Protein AF-R5C7P1-F1 (afdb_monomer_lite)

Sequence (152 aa):
MNNTEDAHRRILNDIEANPSRYEIRQLLGDKILRIDSSDGSMWLCRNDGGTRRLITLVEHGEVKFLTEADIEPSAMRLIKQQCPYLAFKARYRFWVFPFTGSKAAVEWTVRPDGSYYADSDGFGMTDDEEITLHGFINTKGRPIGQFRLYKR

pLDDT: mean 92.12, std 9.09, range [50.78, 98.62]

Secondary structure (DSSP, 8-state):
--HHHHHHHHHHHHHHH-GGGEEEEEEETBTEEEEEETTS-EEEEEEETTEEEEEEEEETTEE-S--GGGB-HHHHHHHHHH-GGGTTB--S-EEEPPPBTTEEEEEEEEE--GGGG--TTSTT---PPPEEEEEEEETTS-BSS-BEEPP-

Structure (mmCIF, N/CA/C/O backbone):
data_AF-R5C7P1-F1
#
_entry.id   AF-R5C7P1-F1
#
loop_
_atom_site.group_PDB
_atom_site.id
_atom_site.type_symbol
_atom_site.label_atom_id
_atom_site.label_alt_id
_atom_site.label_comp_id
_atom_site.label_asym_id
_atom_site.label_entity_id
_atom_site.label_seq_id
_atom_site.pdbx_PDB_ins_code
_atom_site.Cartn_x
_atom_site.Cartn_y
_atom_site.Cartn_z
_atom_site.occupancy
_atom_site.B_iso_or_equiv
_atom_site.auth_seq_id
_atom_site.auth_comp_id
_atom_site.auth_asym_id
_atom_site.auth_atom_id
_atom_site.pdbx_PDB_model_num
ATOM 1 N N . MET A 1 1 ? 5.609 19.505 -19.669 1.00 50.78 1 MET A N 1
ATOM 2 C CA . MET A 1 1 ? 5.747 18.121 -19.165 1.00 50.78 1 MET A CA 1
ATOM 3 C C . MET A 1 1 ? 5.257 18.105 -17.729 1.00 50.78 1 MET A C 1
ATOM 5 O O . MET A 1 1 ? 5.509 19.069 -17.017 1.00 50.78 1 MET A O 1
ATOM 9 N N . ASN A 1 2 ? 4.445 17.112 -17.357 1.00 60.38 2 ASN A N 1
ATOM 10 C CA . ASN A 1 2 ? 3.812 17.047 -16.038 1.00 60.38 2 ASN A CA 1
ATOM 11 C C . ASN A 1 2 ? 4.854 16.703 -14.964 1.00 60.38 2 ASN A C 1
ATOM 13 O O . ASN A 1 2 ? 5.582 15.725 -15.111 1.00 60.38 2 ASN A O 1
ATOM 17 N N . ASN A 1 3 ? 4.866 17.461 -13.863 1.00 77.75 3 ASN A N 1
ATOM 18 C CA . ASN A 1 3 ? 5.800 17.315 -12.734 1.00 77.75 3 ASN A CA 1
ATOM 19 C C . ASN A 1 3 ? 5.929 15.856 -12.227 1.00 77.75 3 ASN A C 1
ATOM 21 O O . ASN A 1 3 ? 7.012 15.403 -11.868 1.00 77.75 3 ASN A O 1
ATOM 25 N N . THR A 1 4 ? 4.837 15.085 -12.265 1.00 79.00 4 THR A N 1
ATOM 26 C CA . THR A 1 4 ? 4.804 13.676 -11.840 1.00 79.00 4 THR A CA 1
ATOM 27 C C . THR A 1 4 ? 5.570 12.731 -12.768 1.00 79.00 4 THR A C 1
ATOM 29 O O . THR A 1 4 ? 6.250 11.831 -12.285 1.00 79.00 4 THR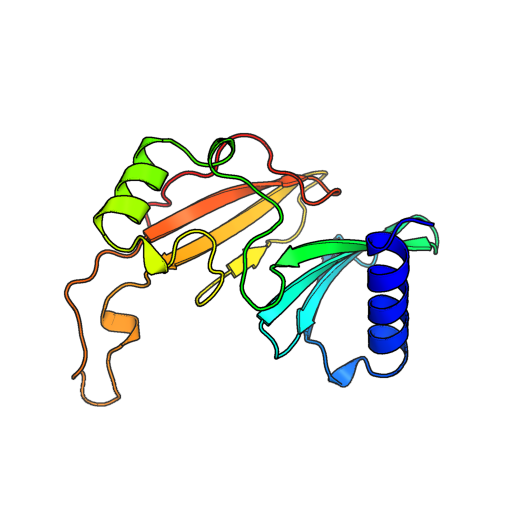 A O 1
ATOM 32 N N . GLU A 1 5 ? 5.499 12.919 -14.089 1.00 81.38 5 GLU A N 1
ATOM 33 C CA . GLU A 1 5 ? 6.207 12.047 -15.041 1.00 81.38 5 GLU A CA 1
ATOM 34 C C . GLU A 1 5 ? 7.722 12.244 -14.946 1.00 81.38 5 GLU A C 1
ATOM 36 O O . GLU A 1 5 ? 8.486 11.278 -15.004 1.00 81.38 5 GLU A O 1
ATOM 41 N N . ASP A 1 6 ? 8.154 13.489 -14.737 1.00 87.06 6 ASP A N 1
ATOM 42 C CA . ASP A 1 6 ? 9.561 13.815 -14.513 1.00 87.06 6 ASP A CA 1
ATOM 43 C C . ASP A 1 6 ? 10.054 13.266 -13.166 1.00 87.06 6 ASP A C 1
ATOM 45 O O . ASP A 1 6 ? 11.170 12.748 -13.085 1.00 87.06 6 ASP A O 1
ATOM 49 N N . ALA A 1 7 ? 9.220 13.303 -12.119 1.00 90.12 7 ALA A N 1
ATOM 50 C CA . ALA A 1 7 ? 9.528 12.678 -10.834 1.00 90.12 7 ALA A CA 1
ATOM 51 C C . ALA A 1 7 ? 9.673 11.151 -10.957 1.00 90.12 7 ALA A C 1
ATOM 53 O O . ALA A 1 7 ? 10.687 10.594 -10.537 1.00 90.12 7 ALA A O 1
ATOM 54 N N . HIS A 1 8 ? 8.717 10.469 -11.597 1.00 94.19 8 HIS A N 1
ATOM 55 C CA . HIS A 1 8 ? 8.787 9.019 -11.819 1.00 94.19 8 HIS A CA 1
ATOM 56 C C . HIS A 1 8 ? 9.988 8.611 -12.665 1.00 94.19 8 HIS A C 1
ATOM 58 O O . HIS A 1 8 ? 10.605 7.589 -12.379 1.00 94.19 8 HIS A O 1
ATOM 64 N N . ARG A 1 9 ? 10.368 9.412 -13.666 1.00 92.94 9 ARG A N 1
ATOM 65 C CA . ARG A 1 9 ? 11.577 9.153 -14.456 1.00 92.94 9 ARG A CA 1
ATOM 66 C C . ARG A 1 9 ? 12.840 9.221 -13.601 1.00 92.94 9 ARG A C 1
ATOM 68 O O . ARG A 1 9 ? 13.697 8.356 -13.728 1.00 92.94 9 ARG A O 1
ATOM 75 N N . ARG A 1 10 ? 12.954 10.218 -12.717 1.00 94.44 10 ARG A N 1
ATOM 76 C CA . ARG A 1 10 ? 14.095 10.323 -11.791 1.00 94.44 10 ARG A CA 1
ATOM 77 C C . ARG A 1 10 ? 14.170 9.119 -10.855 1.00 94.44 10 ARG A C 1
ATOM 79 O O . ARG A 1 10 ? 15.255 8.586 -10.669 1.00 94.44 10 ARG A O 1
ATOM 86 N N . ILE A 1 11 ? 13.029 8.676 -10.325 1.00 95.56 11 ILE A N 1
ATOM 87 C CA . ILE A 1 11 ? 12.959 7.498 -9.452 1.00 95.56 11 ILE A CA 1
ATOM 88 C C . ILE A 1 11 ? 13.368 6.234 -10.219 1.00 95.56 11 ILE A C 1
ATOM 90 O O . ILE A 1 11 ? 14.201 5.480 -9.732 1.00 95.56 11 ILE A O 1
ATOM 94 N N . LEU A 1 12 ? 12.856 6.020 -11.438 1.00 95.12 12 LEU A N 1
ATOM 95 C CA . LEU A 1 12 ? 13.265 4.884 -12.277 1.00 95.12 12 LEU A CA 1
ATOM 96 C C . LEU A 1 12 ? 14.771 4.878 -12.544 1.00 95.12 12 LEU A C 1
ATOM 98 O O . LEU A 1 12 ? 15.406 3.840 -12.377 1.00 95.12 12 LEU A O 1
ATOM 102 N N . ASN A 1 13 ? 15.340 6.031 -12.898 1.00 95.12 13 ASN A N 1
ATOM 103 C CA . ASN A 1 13 ? 16.777 6.150 -13.127 1.00 95.12 13 ASN A CA 1
ATOM 104 C C . ASN A 1 13 ? 17.585 5.823 -11.859 1.00 95.12 13 ASN A C 1
ATOM 106 O O . ASN A 1 13 ? 18.624 5.177 -11.957 1.00 95.12 13 ASN A O 1
ATOM 110 N N . ASP A 1 14 ? 17.124 6.240 -10.674 1.00 96.19 14 ASP A N 1
ATOM 111 C CA . ASP A 1 14 ? 17.800 5.907 -9.413 1.00 96.19 14 ASP A CA 1
ATOM 112 C C . ASP A 1 14 ? 17.673 4.422 -9.058 1.00 96.19 14 ASP A C 1
ATOM 114 O O . ASP A 1 14 ? 18.654 3.825 -8.629 1.00 96.19 14 ASP A O 1
ATOM 118 N N . ILE A 1 15 ? 16.514 3.798 -9.290 1.00 95.25 15 ILE A N 1
ATOM 119 C CA . ILE A 1 15 ? 16.332 2.348 -9.111 1.00 95.25 15 ILE A CA 1
ATOM 120 C C . ILE A 1 15 ? 17.289 1.570 -10.021 1.00 95.25 15 ILE A C 1
ATOM 122 O O . ILE A 1 15 ? 17.877 0.579 -9.597 1.00 95.25 15 ILE A O 1
ATOM 126 N N . GLU A 1 16 ? 17.450 2.005 -11.272 1.00 92.50 16 GLU A N 1
ATOM 127 C CA . GLU A 1 16 ? 18.349 1.362 -12.234 1.00 92.50 16 GLU A CA 1
ATOM 128 C C . GLU A 1 16 ? 19.823 1.548 -11.868 1.00 92.50 16 GLU A C 1
ATOM 130 O O . GLU A 1 16 ? 20.604 0.604 -11.992 1.00 92.50 16 GLU A O 1
ATOM 135 N N . ALA A 1 17 ? 20.200 2.731 -11.382 1.00 96.56 17 ALA A N 1
ATOM 136 C CA . ALA A 1 17 ? 21.564 3.016 -10.951 1.00 96.56 17 ALA A CA 1
ATOM 137 C C . ALA A 1 17 ? 21.914 2.371 -9.597 1.00 96.56 17 ALA A C 1
ATOM 139 O O . ALA A 1 17 ? 23.057 1.968 -9.387 1.00 96.56 17 ALA A O 1
ATOM 140 N N . ASN A 1 18 ? 20.945 2.268 -8.682 1.00 96.12 18 ASN A N 1
ATOM 141 C CA . ASN A 1 18 ? 21.147 1.897 -7.280 1.00 96.12 18 ASN A CA 1
ATOM 142 C C . ASN A 1 18 ? 20.113 0.860 -6.779 1.00 96.12 18 ASN A C 1
ATOM 144 O O . ASN A 1 18 ? 19.449 1.096 -5.764 1.00 96.12 18 ASN A O 1
ATOM 148 N N . PRO A 1 19 ? 19.969 -0.312 -7.426 1.00 93.75 19 PRO A N 1
ATOM 149 C CA . PRO A 1 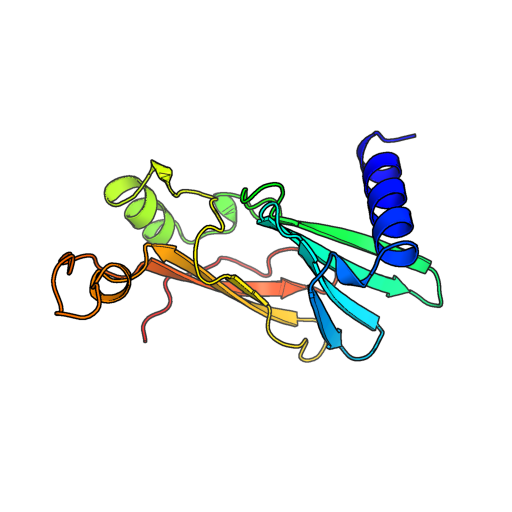19 ? 18.891 -1.258 -7.123 1.00 93.75 19 PRO A CA 1
ATOM 150 C C . PRO A 1 19 ? 18.943 -1.819 -5.696 1.00 93.75 19 PRO A C 1
ATOM 152 O O . PRO A 1 19 ? 17.907 -2.165 -5.142 1.00 93.75 19 PRO A O 1
ATOM 155 N N . SER A 1 20 ? 20.123 -1.870 -5.067 1.00 95.38 20 SER A N 1
ATOM 156 C CA . SER A 1 20 ? 20.302 -2.345 -3.686 1.00 95.38 20 SER A CA 1
ATOM 157 C C . SER A 1 20 ? 19.668 -1.444 -2.622 1.00 95.38 20 SER A C 1
ATOM 159 O O . SER A 1 20 ? 19.530 -1.867 -1.478 1.00 95.38 20 SER A O 1
ATOM 161 N N . ARG A 1 21 ? 19.275 -0.211 -2.975 1.00 95.12 21 ARG A N 1
ATOM 162 C CA . ARG A 1 21 ? 18.545 0.704 -2.080 1.00 95.12 21 ARG A CA 1
ATOM 163 C C . ARG A 1 21 ? 17.056 0.371 -1.969 1.00 95.12 21 ARG A C 1
ATOM 165 O O . ARG A 1 21 ? 16.362 0.994 -1.167 1.00 95.12 21 ARG A O 1
ATOM 172 N N . TYR A 1 22 ? 16.580 -0.569 -2.780 1.00 97.69 22 TYR A N 1
ATOM 173 C CA . TYR A 1 22 ? 15.174 -0.900 -2.923 1.00 97.69 22 TYR A CA 1
ATOM 174 C C . TYR A 1 22 ? 14.945 -2.388 -2.673 1.00 97.69 22 TYR A C 1
ATOM 176 O O . TYR A 1 22 ? 15.718 -3.238 -3.116 1.00 97.69 22 TYR A O 1
ATOM 184 N N . GLU A 1 23 ? 13.829 -2.723 -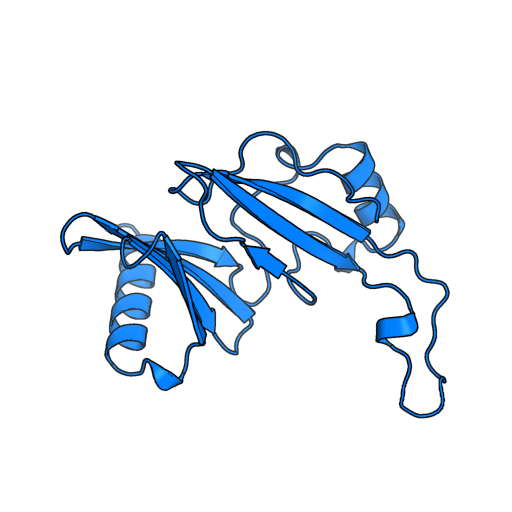2.032 1.00 97.12 23 GLU A N 1
ATOM 185 C CA . GLU A 1 23 ? 13.311 -4.086 -2.091 1.00 97.12 23 GLU A CA 1
ATOM 186 C C . GLU A 1 23 ? 12.490 -4.249 -3.367 1.00 97.12 23 GLU A C 1
ATOM 188 O O . GLU A 1 23 ? 11.525 -3.518 -3.594 1.00 97.12 23 GLU A O 1
ATOM 193 N N . ILE A 1 24 ? 12.847 -5.227 -4.201 1.00 96.44 24 ILE A N 1
ATOM 194 C CA . ILE A 1 24 ? 12.165 -5.482 -5.473 1.00 96.44 24 ILE A CA 1
ATOM 195 C C . ILE A 1 24 ? 11.572 -6.889 -5.455 1.00 96.44 24 ILE A C 1
ATOM 197 O O . ILE A 1 24 ? 12.282 -7.877 -5.275 1.00 96.44 24 ILE A O 1
ATOM 201 N N . ARG A 1 25 ? 10.258 -6.994 -5.674 1.00 96.31 25 ARG A N 1
ATOM 202 C CA . ARG A 1 25 ? 9.524 -8.268 -5.731 1.00 96.31 25 ARG A CA 1
ATOM 203 C C . ARG A 1 25 ? 8.769 -8.405 -7.048 1.00 96.31 25 ARG A C 1
ATOM 205 O O . ARG A 1 25 ? 8.092 -7.477 -7.475 1.00 96.31 25 ARG A O 1
ATOM 212 N N . GLN A 1 26 ? 8.838 -9.571 -7.683 1.00 95.25 26 GLN A N 1
ATOM 213 C CA . GLN A 1 26 ? 8.045 -9.870 -8.879 1.00 95.25 26 GLN A CA 1
ATOM 214 C C . GLN A 1 26 ? 6.608 -10.216 -8.481 1.00 95.25 26 GLN A C 1
ATOM 216 O O . GLN A 1 26 ? 6.389 -11.130 -7.691 1.00 95.25 26 GLN A O 1
ATOM 221 N N . LEU A 1 27 ? 5.630 -9.497 -9.033 1.00 94.25 27 LEU A N 1
ATOM 222 C CA . LEU A 1 27 ? 4.205 -9.751 -8.793 1.00 94.25 27 LEU A CA 1
ATOM 223 C C . LEU A 1 27 ? 3.497 -10.368 -10.003 1.00 94.25 27 LEU A C 1
ATOM 225 O O . LEU A 1 27 ? 2.429 -10.951 -9.847 1.00 94.25 27 LEU A O 1
ATOM 229 N N . LEU A 1 28 ? 4.067 -10.247 -11.204 1.00 91.00 28 LEU A N 1
ATOM 230 C CA . LEU A 1 28 ? 3.585 -10.922 -12.410 1.00 91.00 28 LEU A CA 1
ATOM 231 C C . LEU A 1 28 ? 4.750 -11.165 -13.373 1.00 91.00 28 LEU A C 1
ATOM 233 O O . LEU A 1 28 ? 4.890 -10.463 -14.376 1.00 91.00 28 LEU A O 1
ATOM 237 N N . GLY A 1 29 ? 5.623 -12.116 -13.033 1.00 8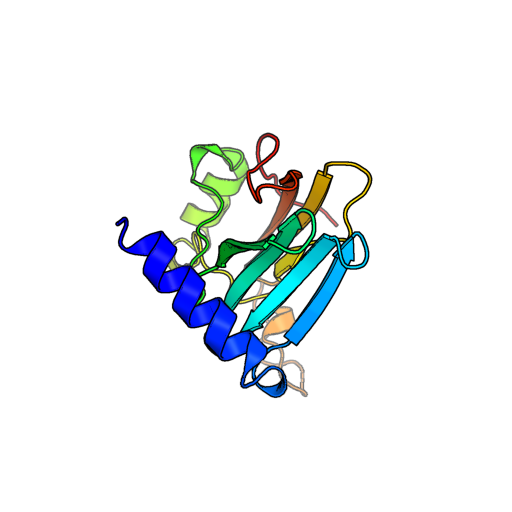5.31 29 GLY A N 1
ATOM 238 C CA . GLY A 1 29 ? 6.910 -12.275 -13.715 1.00 85.31 29 GLY A CA 1
ATOM 239 C C . GLY A 1 29 ? 7.682 -10.951 -13.753 1.00 85.31 29 GLY A C 1
ATOM 240 O O . GLY A 1 29 ? 7.676 -10.190 -12.785 1.00 85.31 29 GLY A O 1
ATOM 241 N N . ASP A 1 30 ? 8.275 -10.631 -14.899 1.00 82.81 30 ASP A N 1
ATOM 242 C CA . ASP A 1 30 ? 8.970 -9.365 -15.157 1.00 82.81 30 ASP A CA 1
ATOM 243 C C . ASP A 1 30 ? 8.038 -8.211 -15.583 1.00 82.81 30 ASP A C 1
ATOM 245 O O . ASP A 1 30 ? 8.488 -7.072 -15.738 1.00 82.81 30 ASP A O 1
ATOM 249 N N . LYS A 1 31 ? 6.737 -8.480 -15.769 1.00 92.81 31 LYS A N 1
ATOM 250 C CA . LYS A 1 31 ? 5.762 -7.493 -16.262 1.00 92.81 31 LYS A CA 1
ATOM 251 C C . LYS A 1 31 ? 5.330 -6.505 -15.193 1.00 92.81 31 LYS A C 1
ATOM 253 O O . LYS A 1 31 ? 5.042 -5.354 -15.516 1.00 92.81 31 LYS A O 1
ATOM 258 N N . ILE A 1 32 ? 5.224 -6.951 -13.942 1.00 96.12 32 ILE A N 1
ATOM 259 C CA . ILE A 1 32 ? 4.866 -6.091 -12.811 1.00 96.12 32 ILE A CA 1
ATOM 260 C C . ILE A 1 32 ? 5.765 -6.431 -11.632 1.00 96.12 32 ILE A C 1
ATOM 262 O O . ILE A 1 32 ? 5.717 -7.543 -11.103 1.00 96.12 32 ILE A O 1
ATOM 266 N N . LEU A 1 33 ? 6.542 -5.442 -11.211 1.00 96.75 33 LEU A N 1
ATOM 267 C CA . LEU A 1 33 ? 7.368 -5.486 -10.014 1.00 96.75 33 LEU A CA 1
ATOM 268 C C . LEU A 1 33 ? 6.742 -4.602 -8.937 1.00 96.75 33 LEU A C 1
ATOM 270 O O . LEU A 1 33 ? 6.177 -3.554 -9.246 1.00 96.75 33 LEU A O 1
ATOM 274 N N . ARG A 1 34 ? 6.884 -4.996 -7.678 1.00 97.25 34 ARG A N 1
ATOM 275 C CA . ARG A 1 34 ? 6.741 -4.114 -6.524 1.00 97.25 34 ARG A CA 1
ATOM 276 C C . ARG A 1 34 ? 8.119 -3.621 -6.116 1.00 97.25 34 ARG A C 1
ATOM 278 O O . ARG A 1 34 ? 9.052 -4.419 -6.074 1.00 97.25 34 ARG A O 1
ATOM 285 N N . ILE A 1 35 ? 8.215 -2.328 -5.844 1.00 97.88 35 ILE A N 1
ATOM 286 C CA . ILE A 1 35 ? 9.447 -1.653 -5.451 1.00 97.88 35 ILE A CA 1
ATOM 287 C C . ILE A 1 35 ? 9.157 -0.878 -4.173 1.00 97.88 35 ILE A C 1
ATOM 289 O O . ILE A 1 35 ? 8.283 -0.012 -4.191 1.00 97.88 35 ILE A O 1
ATOM 293 N N . ASP A 1 36 ? 9.892 -1.177 -3.106 1.00 97.75 36 ASP A N 1
ATOM 294 C CA . ASP A 1 36 ? 9.756 -0.523 -1.805 1.00 97.75 36 ASP A CA 1
ATOM 295 C C . ASP A 1 36 ? 11.081 0.178 -1.462 1.00 97.75 36 ASP A C 1
ATOM 297 O O . ASP A 1 36 ? 12.157 -0.402 -1.630 1.00 97.75 36 ASP A O 1
ATOM 301 N N . SER A 1 37 ? 11.016 1.424 -0.998 1.00 97.06 37 SER A N 1
ATOM 302 C CA . SER A 1 37 ? 12.173 2.189 -0.517 1.00 97.06 37 SER A CA 1
ATOM 303 C C . SER A 1 37 ? 12.135 2.389 0.996 1.00 97.06 37 SER A C 1
ATOM 305 O O . SER A 1 37 ? 11.090 2.310 1.642 1.00 97.06 37 SER A O 1
ATOM 307 N N . SER A 1 38 ? 13.300 2.684 1.576 1.00 94.69 38 SER A N 1
ATOM 308 C CA . SER A 1 38 ? 13.466 2.855 3.026 1.00 94.69 38 SER A CA 1
ATOM 309 C C . SER A 1 38 ? 12.756 4.078 3.616 1.00 94.69 38 SER A C 1
ATOM 311 O O . SER A 1 38 ? 12.539 4.130 4.822 1.00 94.69 38 SER A O 1
ATOM 313 N N . ASP A 1 39 ? 12.367 5.051 2.791 1.00 95.06 39 ASP A N 1
ATOM 314 C CA . ASP A 1 39 ? 11.562 6.212 3.196 1.00 95.06 39 ASP A CA 1
ATOM 315 C C . ASP A 1 39 ? 10.056 5.889 3.324 1.00 95.06 39 ASP A C 1
ATOM 317 O O . ASP A 1 39 ? 9.254 6.772 3.629 1.00 95.06 39 ASP A O 1
ATOM 321 N N . GLY A 1 40 ? 9.662 4.634 3.079 1.00 95.94 40 GLY A N 1
ATOM 322 C CA . GLY A 1 40 ? 8.275 4.178 3.122 1.00 95.94 40 GLY A CA 1
ATOM 323 C C . GLY A 1 40 ? 7.500 4.403 1.823 1.00 95.94 40 GLY A C 1
ATOM 324 O O . GLY A 1 40 ? 6.288 4.183 1.801 1.00 95.94 40 GLY A O 1
ATOM 325 N N . SER A 1 41 ? 8.148 4.849 0.746 1.00 97.69 41 SER A N 1
ATOM 326 C CA . SER A 1 41 ? 7.521 4.911 -0.574 1.00 97.69 41 SER A CA 1
ATOM 327 C C . SER A 1 41 ? 7.455 3.518 -1.221 1.00 97.69 41 SER A C 1
ATOM 329 O O . SER A 1 41 ? 8.336 2.675 -1.049 1.00 97.69 41 SER A O 1
ATOM 331 N N . MET A 1 42 ? 6.365 3.251 -1.942 1.00 98.19 42 MET A N 1
ATOM 332 C CA . MET A 1 42 ? 6.097 1.960 -2.580 1.00 98.19 42 MET A CA 1
ATOM 333 C C . MET A 1 42 ? 5.449 2.171 -3.946 1.00 98.19 42 MET A C 1
ATOM 335 O O . MET A 1 42 ? 4.469 2.916 -4.082 1.00 98.19 42 MET A O 1
ATOM 339 N N . TRP A 1 43 ? 5.937 1.453 -4.954 1.00 98.19 43 TRP A N 1
ATOM 340 C CA . TRP A 1 43 ? 5.449 1.546 -6.328 1.00 98.19 43 TRP A CA 1
ATOM 341 C C . TRP A 1 43 ? 5.167 0.178 -6.936 1.00 98.19 43 TRP A C 1
ATOM 343 O O . TRP A 1 43 ? 5.817 -0.819 -6.621 1.00 98.19 43 TRP A O 1
ATOM 353 N N . LEU A 1 44 ? 4.248 0.160 -7.901 1.00 97.75 44 LEU A N 1
ATOM 354 C CA . LEU A 1 44 ? 4.279 -0.847 -8.955 1.00 97.75 44 LEU A CA 1
ATOM 355 C C . LEU A 1 44 ? 5.112 -0.312 -10.117 1.00 97.75 44 LEU A C 1
ATOM 357 O O . LEU A 1 44 ? 4.840 0.775 -10.621 1.00 97.75 44 LEU A O 1
ATOM 361 N N . CYS A 1 45 ? 6.084 -1.089 -10.578 1.00 96.88 45 CYS A N 1
ATOM 362 C CA . CYS A 1 45 ? 6.766 -0.855 -11.842 1.00 96.88 45 CYS A CA 1
ATOM 363 C C . CYS A 1 45 ? 6.201 -1.813 -12.885 1.00 96.88 45 CYS A C 1
ATOM 365 O O . CYS A 1 45 ? 6.386 -3.028 -12.792 1.00 96.88 45 CYS A O 1
ATOM 367 N N . ARG A 1 46 ? 5.483 -1.265 -13.866 1.00 95.19 46 ARG A N 1
ATOM 368 C CA . ARG A 1 46 ? 4.960 -2.028 -14.997 1.00 95.19 46 ARG A CA 1
ATOM 369 C C . ARG A 1 46 ? 5.926 -1.952 -16.168 1.00 95.19 46 ARG A C 1
ATOM 371 O O . ARG A 1 46 ? 6.354 -0.860 -16.531 1.00 95.19 46 ARG A O 1
ATOM 378 N N . ASN A 1 47 ? 6.216 -3.095 -16.771 1.00 93.00 47 ASN A N 1
ATOM 379 C CA . ASN A 1 47 ? 7.014 -3.216 -17.980 1.00 93.00 47 ASN A CA 1
ATOM 380 C C . ASN A 1 47 ? 6.106 -3.541 -19.176 1.00 93.00 47 ASN A C 1
ATOM 382 O O . ASN A 1 47 ? 5.611 -4.661 -19.311 1.00 93.00 47 ASN A O 1
ATOM 386 N N . ASP A 1 48 ? 5.893 -2.553 -20.044 1.00 87.81 48 ASP A N 1
ATOM 387 C CA . ASP A 1 48 ? 5.114 -2.686 -21.275 1.00 87.81 48 ASP A CA 1
ATOM 388 C C . ASP A 1 48 ? 6.068 -2.776 -22.473 1.00 87.81 48 ASP A C 1
ATOM 390 O O . ASP A 1 48 ? 6.408 -1.764 -23.088 1.00 87.81 48 ASP A O 1
ATOM 394 N N . GLY A 1 49 ? 6.540 -3.986 -22.788 1.00 81.69 49 GLY A N 1
ATOM 395 C CA . GLY A 1 49 ? 7.391 -4.215 -23.963 1.00 81.69 49 GLY A CA 1
ATOM 396 C C . GLY A 1 49 ? 8.708 -3.431 -23.932 1.00 81.69 49 GLY A C 1
ATOM 397 O O . GLY A 1 49 ? 9.123 -2.894 -24.953 1.00 81.69 49 GLY A O 1
ATOM 398 N N . GLY A 1 50 ? 9.335 -3.317 -22.756 1.00 82.62 50 GLY A N 1
ATOM 399 C CA . GLY A 1 50 ? 10.588 -2.586 -22.542 1.00 82.62 50 GLY A CA 1
ATOM 400 C C . GLY A 1 50 ? 10.399 -1.165 -22.008 1.00 82.62 50 GLY A C 1
ATOM 401 O O . GLY A 1 50 ? 11.345 -0.583 -21.483 1.00 82.62 50 GLY A O 1
ATOM 402 N N . THR A 1 51 ? 9.184 -0.608 -22.069 1.00 88.06 51 THR A N 1
ATOM 403 C CA . THR A 1 51 ? 8.888 0.688 -21.444 1.00 88.06 51 THR A CA 1
ATOM 404 C C . THR A 1 51 ? 8.436 0.488 -20.004 1.00 88.06 51 THR A C 1
ATOM 406 O O . THR A 1 51 ? 7.369 -0.077 -19.752 1.00 88.06 51 THR A O 1
ATOM 409 N N . ARG A 1 52 ? 9.223 0.994 -19.051 1.00 92.38 52 ARG A N 1
ATOM 410 C CA . ARG A 1 52 ? 8.881 0.969 -17.625 1.00 92.38 52 ARG A CA 1
ATOM 411 C C . ARG A 1 52 ? 8.017 2.162 -17.231 1.00 92.38 52 ARG A C 1
ATOM 413 O O . ARG A 1 52 ? 8.260 3.290 -17.655 1.00 92.38 52 ARG A O 1
ATOM 420 N N . ARG A 1 53 ? 7.008 1.915 -16.396 1.00 93.44 53 ARG A N 1
ATOM 421 C CA . ARG A 1 53 ? 6.137 2.941 -15.809 1.00 93.44 53 ARG A CA 1
ATOM 422 C C . ARG A 1 53 ? 5.944 2.682 -14.326 1.00 93.44 53 ARG A C 1
ATOM 424 O O . ARG A 1 53 ? 5.543 1.582 -13.951 1.00 93.44 53 ARG A O 1
ATOM 431 N N . LEU A 1 54 ? 6.178 3.704 -13.508 1.00 96.06 54 LEU A N 1
ATOM 432 C CA . LEU A 1 54 ? 5.859 3.655 -12.087 1.00 96.06 54 LEU A CA 1
ATOM 433 C C . LEU A 1 54 ? 4.412 4.057 -11.838 1.00 96.06 54 LEU A C 1
ATOM 435 O O . LEU A 1 54 ? 3.859 4.949 -12.478 1.00 96.06 54 LEU A O 1
ATOM 439 N N . ILE A 1 55 ? 3.811 3.383 -10.870 1.00 96.62 55 ILE A N 1
ATOM 440 C CA . ILE A 1 55 ? 2.511 3.699 -10.304 1.00 96.62 55 ILE A CA 1
ATOM 441 C C . ILE A 1 55 ? 2.730 3.813 -8.802 1.00 96.62 55 ILE A C 1
ATOM 443 O O . ILE A 1 55 ? 3.064 2.824 -8.150 1.00 96.62 55 ILE A O 1
ATOM 447 N N . THR A 1 56 ? 2.569 5.017 -8.262 1.00 97.75 56 THR A N 1
ATOM 448 C CA . THR A 1 56 ? 2.711 5.265 -6.824 1.00 97.75 56 THR A CA 1
ATOM 449 C C . THR A 1 56 ? 1.563 4.607 -6.067 1.00 97.75 56 THR A C 1
ATOM 451 O O . THR A 1 56 ? 0.400 4.933 -6.307 1.00 97.75 56 THR A O 1
ATOM 454 N N . LEU A 1 57 ? 1.894 3.700 -5.146 1.00 98.38 57 LEU A N 1
ATOM 455 C CA . LEU A 1 57 ? 0.942 3.164 -4.175 1.00 98.38 57 LEU A CA 1
ATOM 456 C C . LEU A 1 57 ? 1.014 3.932 -2.861 1.00 98.38 57 LEU A C 1
ATOM 458 O O . LEU A 1 57 ? -0.018 4.339 -2.323 1.00 98.38 57 LEU A O 1
ATOM 462 N N . VAL A 1 58 ? 2.241 4.147 -2.391 1.00 98.38 58 VAL A N 1
ATOM 463 C CA . VAL A 1 58 ? 2.571 4.852 -1.157 1.00 98.38 58 VAL A CA 1
ATOM 464 C C . VAL A 1 58 ? 3.706 5.830 -1.452 1.00 98.38 58 VAL A C 1
ATOM 466 O O . VAL A 1 58 ? 4.624 5.502 -2.200 1.00 98.38 58 VAL A O 1
ATOM 469 N N . GLU A 1 59 ? 3.651 7.026 -0.882 1.00 97.62 59 GLU A N 1
ATOM 470 C CA . GLU A 1 59 ? 4.696 8.046 -0.993 1.00 97.62 59 GLU A CA 1
ATOM 471 C C . GLU A 1 59 ? 5.035 8.564 0.404 1.00 97.62 59 GLU A C 1
ATOM 473 O O . GLU A 1 59 ? 4.166 9.115 1.078 1.00 97.62 59 GLU A O 1
ATOM 478 N N . HIS A 1 60 ? 6.277 8.361 0.847 1.00 97.00 60 HIS A N 1
ATOM 479 C CA . HIS A 1 60 ? 6.756 8.690 2.195 1.00 97.00 60 HIS A CA 1
ATOM 480 C C . HIS A 1 60 ? 5.832 8.162 3.314 1.00 97.00 60 HIS A C 1
ATOM 482 O O . HIS A 1 60 ? 5.521 8.864 4.277 1.00 97.00 60 HIS A O 1
ATOM 488 N N . GLY A 1 61 ? 5.315 6.937 3.157 1.00 97.31 61 GLY A N 1
ATOM 489 C CA . GLY A 1 61 ? 4.360 6.324 4.087 1.00 97.31 61 GLY A CA 1
ATOM 490 C C . GLY A 1 61 ? 2.896 6.764 3.925 1.00 97.31 61 GLY A C 1
ATOM 491 O O . GLY A 1 61 ? 2.031 6.207 4.600 1.00 97.31 61 GLY A O 1
ATOM 492 N N . GLU A 1 62 ? 2.578 7.702 3.029 1.00 98.19 62 GLU A N 1
ATOM 493 C CA . GLU A 1 62 ? 1.204 8.119 2.714 1.00 98.19 62 GLU A CA 1
ATOM 494 C C . GLU A 1 62 ? 0.604 7.271 1.591 1.00 98.19 62 GLU A C 1
ATOM 496 O O . GLU A 1 62 ? 1.150 7.217 0.491 1.00 98.19 62 GLU A O 1
ATOM 501 N N . VAL A 1 63 ? -0.560 6.668 1.812 1.00 98.31 63 VAL A N 1
ATOM 502 C CA . VAL A 1 63 ? -1.305 5.919 0.791 1.00 98.31 63 VAL A CA 1
ATOM 503 C C . VAL A 1 63 ? -1.839 6.879 -0.280 1.00 98.31 63 VAL A C 1
ATOM 505 O O . VAL A 1 63 ? -2.539 7.841 0.032 1.00 98.31 63 VAL A O 1
ATOM 508 N N . LYS A 1 64 ? -1.522 6.612 -1.556 1.00 97.94 64 LYS A N 1
ATOM 509 C CA . LYS A 1 64 ? -1.893 7.454 -2.714 1.00 97.94 64 LYS A CA 1
ATOM 510 C C . LYS A 1 64 ? -2.790 6.768 -3.744 1.00 97.94 64 LYS A C 1
ATOM 512 O O . LYS A 1 64 ? -3.419 7.458 -4.541 1.00 97.94 64 LYS A O 1
ATOM 517 N N . PHE A 1 65 ? -2.836 5.435 -3.778 1.00 97.69 65 PHE A N 1
ATOM 518 C CA . PHE A 1 65 ? -3.555 4.716 -4.843 1.00 97.69 65 PHE A CA 1
ATOM 519 C C . PHE A 1 65 ? -5.079 4.703 -4.693 1.00 97.69 65 PHE A C 1
ATOM 521 O O . PHE A 1 65 ? -5.778 4.362 -5.647 1.00 97.69 65 PHE A O 1
ATOM 528 N N . LEU A 1 66 ? -5.584 5.039 -3.508 1.00 97.94 66 LEU A N 1
ATOM 529 C CA . LEU A 1 66 ? -7.002 5.034 -3.182 1.00 97.94 66 LEU A CA 1
ATOM 530 C C . LEU A 1 66 ? -7.404 6.313 -2.447 1.00 97.94 66 LEU A C 1
ATOM 532 O O . LEU A 1 66 ? -6.564 7.051 -1.933 1.00 97.94 66 LEU A O 1
ATOM 536 N N . THR A 1 67 ? -8.705 6.555 -2.402 1.00 97.62 67 THR A N 1
ATOM 537 C CA . THR A 1 67 ? -9.350 7.644 -1.669 1.00 97.62 67 THR A CA 1
ATOM 538 C C . THR A 1 67 ? -10.325 7.077 -0.641 1.00 97.62 67 THR A C 1
ATOM 540 O O . THR A 1 67 ? -10.549 5.870 -0.570 1.00 97.62 67 THR A O 1
ATOM 543 N N . GLU A 1 68 ? -10.955 7.944 0.152 1.00 97.88 68 GLU A N 1
ATOM 544 C CA . GLU A 1 68 ? -12.004 7.519 1.083 1.00 97.88 68 GLU A CA 1
ATOM 545 C C . GLU A 1 68 ? -13.178 6.815 0.381 1.00 97.88 68 GLU A C 1
ATOM 547 O O . GLU A 1 68 ? -13.727 5.865 0.931 1.00 97.88 68 GLU A O 1
ATOM 552 N N . ALA A 1 69 ? -13.530 7.219 -0.846 1.00 97.94 69 ALA A N 1
ATOM 553 C CA . ALA A 1 69 ? -14.630 6.611 -1.600 1.00 97.94 69 ALA A CA 1
ATOM 554 C C . ALA A 1 69 ? -14.367 5.137 -1.965 1.00 97.94 69 ALA A C 1
ATOM 556 O O . ALA A 1 69 ? -15.305 4.354 -2.136 1.00 97.94 69 ALA A O 1
ATOM 557 N N . ASP A 1 70 ? -13.091 4.758 -2.045 1.00 98.56 70 ASP A N 1
ATOM 558 C CA . ASP A 1 70 ? -12.635 3.403 -2.343 1.00 98.56 70 ASP A CA 1
ATOM 559 C C . ASP A 1 70 ? -12.586 2.510 -1.090 1.00 98.56 70 ASP A C 1
ATOM 561 O O . ASP A 1 70 ? -12.142 1.368 -1.170 1.00 98.56 70 ASP A O 1
ATOM 565 N N . ILE A 1 71 ? -13.020 2.998 0.076 1.00 98.56 71 ILE A N 1
ATOM 566 C CA . ILE A 1 71 ? -13.078 2.238 1.329 1.00 98.56 71 ILE A CA 1
ATOM 567 C C . ILE A 1 71 ? -14.537 2.146 1.775 1.00 98.56 71 ILE A C 1
ATOM 569 O O . ILE A 1 71 ? -15.298 3.107 1.682 1.00 98.56 71 ILE A O 1
ATOM 573 N N . GLU A 1 72 ? -14.949 0.973 2.254 1.00 98.31 72 GLU A N 1
ATOM 574 C CA . GLU A 1 72 ? -16.301 0.776 2.763 1.00 98.31 72 GLU A CA 1
ATOM 575 C C . GLU A 1 72 ? -16.595 1.778 3.902 1.00 98.31 72 GLU A C 1
ATOM 577 O O . GLU A 1 72 ? -15.779 1.912 4.822 1.00 98.31 72 GLU A O 1
ATOM 582 N N . PRO A 1 73 ? -17.755 2.466 3.905 1.00 98.25 73 PRO A N 1
ATOM 583 C CA . PRO A 1 73 ? -18.042 3.505 4.898 1.00 98.25 73 PRO A CA 1
ATOM 584 C C . PRO A 1 73 ? -17.955 3.027 6.354 1.00 98.25 73 PRO A C 1
ATOM 586 O O . PRO A 1 73 ? -17.556 3.786 7.236 1.00 98.25 73 PRO A O 1
ATOM 589 N N . SER A 1 74 ? -18.313 1.767 6.615 1.00 96.88 74 SER A N 1
ATOM 590 C CA . SER A 1 74 ? -18.212 1.136 7.936 1.00 96.88 74 SER A CA 1
ATOM 591 C C . SER A 1 74 ? -16.754 1.030 8.406 1.00 96.88 74 SER A C 1
ATOM 593 O O . SER A 1 74 ? -16.448 1.411 9.536 1.00 96.88 74 SER A O 1
ATOM 595 N N . ALA A 1 75 ? -15.856 0.594 7.519 1.00 97.00 75 ALA A N 1
ATOM 596 C CA . ALA A 1 75 ? -14.425 0.477 7.765 1.00 97.00 75 ALA A CA 1
ATOM 597 C C . ALA A 1 75 ? -13.786 1.853 7.991 1.00 97.00 75 ALA A C 1
ATOM 599 O O . ALA A 1 75 ? -13.063 2.055 8.964 1.00 97.00 75 ALA A O 1
ATOM 600 N N . MET A 1 76 ? -14.110 2.833 7.142 1.00 97.81 76 MET A N 1
ATOM 601 C CA . MET A 1 76 ? -13.591 4.193 7.300 1.00 97.81 76 MET A CA 1
ATOM 602 C C . MET A 1 76 ? -14.068 4.846 8.602 1.00 97.81 76 MET A C 1
ATOM 604 O O . MET A 1 76 ? -13.291 5.516 9.284 1.00 97.81 76 MET A O 1
ATOM 608 N N . ARG A 1 77 ? -15.335 4.636 8.983 1.00 97.44 77 ARG A N 1
ATOM 609 C CA . ARG A 1 77 ? -15.861 5.118 10.265 1.00 97.44 77 ARG A CA 1
ATOM 610 C C . ARG A 1 77 ? -15.067 4.545 11.440 1.00 97.44 77 ARG A C 1
ATOM 612 O O . ARG A 1 77 ? -14.729 5.308 12.339 1.00 97.44 77 ARG A O 1
ATOM 619 N N . LEU A 1 78 ? -14.732 3.254 11.405 1.00 95.75 78 LEU A N 1
ATOM 620 C CA . LEU A 1 78 ? -13.921 2.609 12.440 1.00 95.75 78 LEU A CA 1
ATOM 621 C C . LEU A 1 78 ? -12.529 3.246 12.549 1.00 95.75 78 LEU A C 1
ATOM 623 O O . LEU A 1 78 ? -12.124 3.637 13.641 1.00 95.75 78 LEU A O 1
ATOM 627 N N . ILE A 1 79 ? -11.842 3.444 11.417 1.00 96.69 79 ILE A N 1
ATOM 628 C CA . ILE A 1 79 ? -10.525 4.107 11.369 1.00 96.69 79 ILE A CA 1
ATOM 629 C C . ILE A 1 79 ? -10.608 5.511 11.975 1.00 96.69 79 ILE A C 1
ATOM 631 O O . ILE A 1 79 ? -9.802 5.871 12.826 1.00 96.69 79 ILE A O 1
ATOM 635 N N . LYS A 1 80 ? -11.606 6.309 11.579 1.00 96.56 80 LYS A N 1
ATOM 636 C CA . LYS A 1 80 ? -11.781 7.678 12.089 1.00 96.56 80 LYS A CA 1
ATOM 637 C C . LYS A 1 80 ? -12.098 7.725 13.585 1.00 96.56 80 LYS A C 1
ATOM 639 O O . LYS A 1 80 ? -11.731 8.695 14.240 1.00 96.56 80 LYS A O 1
ATOM 644 N N . GLN A 1 81 ? -12.781 6.711 14.113 1.00 95.38 81 GLN A N 1
ATOM 645 C CA . GLN A 1 81 ? -13.135 6.626 15.531 1.00 95.38 81 GLN A CA 1
ATOM 646 C C . GLN A 1 81 ? -11.969 6.144 16.397 1.00 95.38 81 GLN A C 1
ATOM 648 O O . GLN A 1 81 ? -11.749 6.704 17.466 1.00 95.38 81 GLN A O 1
ATOM 653 N N . GLN A 1 82 ? -11.228 5.128 15.948 1.00 93.50 82 GLN A N 1
ATOM 654 C CA . GLN A 1 82 ? -10.205 4.476 16.770 1.00 93.50 82 GLN A CA 1
ATOM 655 C C . GLN A 1 82 ? -8.784 4.996 16.509 1.00 93.50 82 GLN A C 1
ATOM 657 O O . GLN A 1 82 ? -7.967 5.066 17.424 1.00 93.50 82 GLN A O 1
ATOM 662 N N . CYS A 1 83 ? -8.460 5.365 15.269 1.00 93.06 83 CYS A N 1
ATOM 663 C CA . CYS A 1 83 ? -7.104 5.753 14.873 1.00 93.06 83 CYS A CA 1
ATOM 664 C C . CYS A 1 83 ? -7.061 6.793 13.731 1.00 93.06 83 CYS A C 1
ATOM 666 O O . CYS A 1 83 ? -6.383 6.585 12.720 1.00 93.06 83 CYS A O 1
ATOM 668 N N . PRO A 1 84 ? -7.712 7.966 13.874 1.00 95.62 84 PRO A N 1
ATOM 669 C CA . PRO A 1 84 ? -7.813 8.955 12.793 1.00 95.62 84 PRO A CA 1
ATOM 670 C C . PRO A 1 84 ? -6.453 9.469 12.291 1.00 95.62 84 PRO A C 1
ATOM 672 O O . PRO A 1 84 ? -6.316 9.822 11.124 1.00 95.62 84 PRO A O 1
ATOM 675 N N . TYR A 1 85 ? -5.427 9.470 13.146 1.00 93.94 85 TYR A N 1
ATOM 676 C CA . TYR A 1 85 ? -4.056 9.875 12.814 1.00 93.94 85 TYR A CA 1
ATOM 677 C C . TYR A 1 85 ? -3.302 8.859 11.931 1.00 93.94 85 TYR A C 1
ATOM 679 O O . TYR A 1 85 ? -2.259 9.195 11.367 1.00 93.94 85 TYR A O 1
ATOM 687 N N . LEU A 1 86 ? -3.822 7.633 11.798 1.00 94.94 86 LEU A N 1
ATOM 688 C CA . LEU A 1 86 ? -3.298 6.579 10.919 1.00 94.94 86 LEU A CA 1
ATOM 689 C C . LEU A 1 86 ? -4.082 6.456 9.606 1.00 94.94 86 LEU A C 1
ATOM 691 O O . LEU A 1 86 ? -3.712 5.655 8.746 1.00 94.94 86 LEU A O 1
ATOM 695 N N . ALA A 1 87 ? -5.131 7.262 9.411 1.00 95.19 87 ALA A N 1
ATOM 696 C CA . ALA A 1 87 ? -5.862 7.292 8.152 1.00 95.19 87 ALA A CA 1
ATOM 697 C C . ALA A 1 87 ? -4.901 7.575 6.985 1.00 95.19 87 ALA A C 1
ATOM 699 O O . ALA A 1 87 ? -4.129 8.534 7.013 1.00 95.19 87 ALA A O 1
ATOM 700 N N . PHE A 1 88 ? -4.948 6.713 5.966 1.00 97.56 88 PHE A N 1
ATOM 701 C CA . PHE A 1 88 ? -4.076 6.764 4.786 1.00 97.56 88 PHE A CA 1
ATOM 702 C C . PHE A 1 88 ? -2.570 6.685 5.091 1.00 97.56 88 PHE A C 1
ATOM 704 O O . PHE A 1 88 ? -1.766 7.136 4.281 1.00 97.56 88 PHE A O 1
ATOM 711 N N . LYS A 1 89 ? -2.162 6.068 6.210 1.00 97.62 89 LYS A N 1
ATOM 712 C CA . LYS A 1 89 ? -0.752 5.763 6.502 1.00 97.62 89 LYS A CA 1
ATOM 713 C C . LYS A 1 89 ? -0.441 4.278 6.298 1.00 97.62 89 LYS A C 1
ATOM 715 O O . LYS A 1 89 ? -1.048 3.414 6.927 1.00 97.62 89 LYS A O 1
ATOM 720 N N . ALA A 1 90 ? 0.568 3.967 5.493 1.00 96.44 90 ALA A N 1
ATOM 721 C CA . ALA A 1 90 ? 1.107 2.616 5.330 1.00 96.44 90 ALA A CA 1
ATOM 722 C C . ALA A 1 90 ? 2.289 2.382 6.288 1.00 96.44 90 ALA A C 1
ATOM 724 O O . ALA A 1 90 ? 3.423 2.184 5.863 1.00 96.44 90 ALA A O 1
ATOM 725 N N . ARG A 1 91 ? 2.027 2.466 7.600 1.00 91.56 91 ARG A N 1
ATOM 726 C CA . ARG A 1 91 ? 3.055 2.328 8.654 1.00 91.56 91 ARG A CA 1
ATOM 727 C C . ARG A 1 91 ? 3.326 0.895 9.097 1.00 91.56 91 ARG A C 1
ATOM 729 O O . ARG A 1 91 ? 4.371 0.630 9.680 1.00 91.56 91 ARG A O 1
ATOM 736 N N . TYR A 1 92 ? 2.380 0.003 8.844 1.00 93.12 92 TYR A N 1
ATOM 737 C CA . TYR A 1 92 ? 2.440 -1.392 9.262 1.00 93.12 92 TYR A CA 1
ATOM 738 C C . TYR A 1 92 ? 2.407 -2.294 8.026 1.00 93.12 92 TYR A C 1
ATOM 740 O O . TYR A 1 92 ? 2.823 -1.891 6.937 1.00 93.12 92 TYR A O 1
ATOM 748 N N . ARG A 1 93 ? 1.918 -3.529 8.169 1.00 92.38 93 ARG A N 1
ATOM 749 C CA . ARG A 1 93 ? 1.838 -4.480 7.059 1.00 92.38 93 ARG A CA 1
ATOM 750 C C . ARG A 1 93 ? 1.049 -3.884 5.885 1.00 92.38 93 ARG A C 1
ATOM 752 O O . ARG A 1 93 ? -0.129 -3.559 6.006 1.00 92.38 93 ARG A O 1
ATOM 759 N N . PHE A 1 94 ? 1.707 -3.803 4.732 1.00 96.44 94 PHE A N 1
ATOM 760 C CA . PHE A 1 94 ? 1.105 -3.436 3.454 1.00 96.44 94 PHE A CA 1
ATOM 761 C C . PHE A 1 94 ? 1.542 -4.452 2.400 1.00 96.44 94 PHE A C 1
ATOM 763 O O . PHE A 1 94 ? 2.686 -4.434 1.937 1.00 96.44 94 PHE A O 1
ATOM 770 N N . TRP A 1 95 ? 0.656 -5.361 2.012 1.00 95.94 95 TRP A N 1
ATOM 771 C CA . TRP A 1 95 ? 0.923 -6.422 1.048 1.00 95.94 95 TRP A CA 1
ATOM 772 C C . TRP A 1 95 ? 0.149 -6.218 -0.240 1.00 95.94 95 TRP A C 1
ATOM 774 O O . TRP A 1 95 ? -1.034 -5.914 -0.236 1.00 95.94 95 TRP A O 1
ATOM 784 N N . VAL A 1 96 ? 0.851 -6.431 -1.349 1.00 97.81 96 VAL A N 1
ATOM 785 C CA . VAL A 1 96 ? 0.258 -6.586 -2.674 1.00 97.81 96 VAL A CA 1
ATOM 786 C C . VAL A 1 96 ? 0.644 -7.984 -3.107 1.00 97.81 96 VAL A C 1
ATOM 788 O O . VAL A 1 96 ? 1.831 -8.274 -3.264 1.00 97.81 96 VAL A O 1
ATOM 791 N N . PHE A 1 97 ? -0.346 -8.856 -3.222 1.00 97.25 97 PHE A N 1
ATOM 792 C CA . PHE A 1 97 ? -0.127 -10.240 -3.612 1.00 97.25 97 PHE A CA 1
ATOM 793 C C . PHE A 1 97 ? 0.184 -10.331 -5.115 1.00 97.25 97 PHE A C 1
ATOM 795 O O . PHE A 1 97 ? -0.111 -9.390 -5.862 1.00 97.25 97 PHE A O 1
ATOM 802 N N . PRO A 1 98 ? 0.770 -11.446 -5.589 1.00 97.50 98 PRO A N 1
ATOM 803 C CA . PRO A 1 98 ? 0.937 -11.677 -7.018 1.00 97.50 98 PRO A CA 1
ATOM 804 C C . PRO A 1 98 ? -0.379 -11.501 -7.788 1.00 97.50 98 PRO A C 1
ATOM 806 O O . PRO A 1 98 ? -1.465 -11.806 -7.288 1.00 97.50 98 PRO A O 1
ATOM 809 N N . PHE A 1 99 ? -0.285 -11.001 -9.017 1.00 96.94 99 PHE A N 1
ATOM 810 C CA . PHE A 1 99 ? -1.451 -10.820 -9.871 1.00 96.94 99 PHE A CA 1
ATOM 811 C C . PHE A 1 99 ? -1.967 -12.172 -10.368 1.00 96.94 99 PHE A C 1
ATOM 813 O O . PHE A 1 99 ? -1.235 -12.942 -10.988 1.00 96.94 99 PHE A O 1
ATOM 820 N N . THR A 1 100 ? -3.267 -12.400 -10.201 1.00 95.25 100 THR A N 1
ATOM 821 C CA . THR A 1 100 ? -3.993 -13.506 -10.833 1.00 95.25 100 THR A CA 1
ATOM 822 C C . THR A 1 100 ? -4.836 -12.929 -11.964 1.00 95.25 100 THR A C 1
ATOM 824 O O . THR A 1 100 ? -5.908 -12.357 -11.743 1.00 95.25 100 THR A O 1
ATOM 827 N N . GLY A 1 101 ? -4.325 -13.022 -13.194 1.00 91.12 101 GLY A N 1
ATOM 828 C CA . GLY A 1 101 ? -4.896 -12.324 -14.347 1.00 91.12 101 GLY A CA 1
ATOM 829 C C . GLY A 1 101 ? -4.656 -10.814 -14.254 1.00 91.12 101 GLY A C 1
ATOM 830 O O . GLY A 1 101 ? -3.516 -10.367 -14.177 1.00 91.12 101 GLY A O 1
ATOM 831 N N . SER A 1 102 ? -5.722 -10.011 -14.267 1.00 93.06 102 SER A N 1
ATOM 832 C CA . SER A 1 102 ? -5.632 -8.542 -14.239 1.00 93.06 102 SER A CA 1
ATOM 833 C C . SER A 1 102 ? -5.807 -7.918 -12.850 1.00 93.06 102 SER A C 1
ATOM 835 O O . SER A 1 102 ? -5.928 -6.694 -12.760 1.00 93.06 102 SER A O 1
ATOM 837 N N . LYS A 1 103 ? -5.870 -8.731 -11.786 1.00 97.00 103 LYS A N 1
ATOM 838 C CA . LYS A 1 103 ? -6.131 -8.288 -10.409 1.00 97.00 103 LYS A CA 1
ATOM 839 C C . LYS A 1 103 ? -5.084 -8.816 -9.430 1.00 97.00 103 LYS A C 1
ATOM 841 O O . LYS A 1 103 ? -4.646 -9.955 -9.563 1.00 97.00 103 LYS A O 1
ATOM 846 N N . ALA A 1 104 ? -4.755 -8.012 -8.430 1.00 98.19 104 ALA A N 1
ATOM 847 C CA . ALA A 1 104 ? -3.976 -8.410 -7.261 1.00 98.19 104 ALA A CA 1
ATOM 848 C C . ALA A 1 104 ? -4.773 -8.089 -5.998 1.00 98.19 104 ALA A C 1
ATOM 850 O O . ALA A 1 104 ? -5.405 -7.032 -5.931 1.00 98.19 104 ALA A O 1
ATOM 851 N N . ALA A 1 105 ? -4.756 -8.996 -5.021 1.00 98.25 105 ALA A N 1
ATOM 852 C CA . ALA A 1 105 ? -5.258 -8.694 -3.685 1.00 98.25 105 ALA A CA 1
ATOM 853 C C . ALA A 1 105 ? -4.292 -7.734 -2.982 1.00 98.25 105 ALA A C 1
ATOM 855 O O . ALA A 1 105 ? -3.080 -7.770 -3.220 1.00 98.25 105 ALA A O 1
ATOM 856 N N . VAL A 1 106 ? -4.836 -6.884 -2.120 1.00 98.31 106 VAL A N 1
ATOM 857 C CA . VAL A 1 106 ? -4.073 -5.975 -1.270 1.00 98.31 106 VAL A CA 1
ATOM 858 C C . VAL A 1 106 ? -4.582 -6.110 0.152 1.00 98.31 106 VAL A C 1
ATOM 860 O O . VAL A 1 106 ? -5.784 -5.988 0.384 1.00 98.31 106 VAL A O 1
ATOM 863 N N . GLU A 1 107 ? -3.659 -6.321 1.082 1.00 97.62 107 GLU A N 1
ATOM 864 C CA . GLU A 1 107 ? -3.911 -6.263 2.519 1.00 97.62 107 GLU A CA 1
ATOM 865 C C . GLU A 1 107 ? -3.148 -5.084 3.111 1.00 97.62 107 GLU A C 1
ATOM 867 O O . GLU A 1 107 ? -1.937 -4.958 2.925 1.00 97.62 107 GLU A O 1
ATOM 872 N N . TRP A 1 108 ? -3.853 -4.218 3.826 1.00 97.50 108 TRP A N 1
ATOM 873 C CA . TRP A 1 108 ? -3.276 -3.052 4.477 1.00 97.50 108 TRP A CA 1
ATOM 874 C C . TRP A 1 108 ? -3.741 -2.984 5.926 1.00 97.50 108 TRP A C 1
ATOM 876 O O . TRP A 1 108 ? -4.893 -2.661 6.211 1.00 97.50 108 TRP A O 1
ATOM 886 N N . THR A 1 109 ? -2.827 -3.271 6.845 1.00 96.56 109 THR A N 1
ATOM 887 C CA . THR A 1 109 ? -3.030 -3.092 8.280 1.00 96.56 109 THR A CA 1
ATOM 888 C C . THR A 1 109 ? -2.854 -1.614 8.622 1.00 96.56 109 THR A C 1
ATOM 890 O O . THR A 1 109 ? -1.752 -1.069 8.556 1.00 96.56 109 THR A O 1
ATOM 893 N N . VAL A 1 110 ? -3.963 -0.955 8.952 1.00 95.88 110 VAL A N 1
ATOM 894 C CA . VAL A 1 110 ? -4.017 0.457 9.358 1.00 95.88 110 VAL A CA 1
ATOM 895 C C . VAL A 1 110 ? -3.586 0.602 10.811 1.00 95.88 110 VAL A C 1
ATOM 897 O O . VAL A 1 110 ? -2.822 1.507 11.133 1.00 95.88 110 VAL A O 1
ATOM 900 N N . ARG A 1 111 ? -4.061 -0.299 11.676 1.00 93.19 111 ARG A N 1
ATOM 901 C CA . ARG A 1 111 ? -3.688 -0.394 13.088 1.00 93.19 111 ARG A CA 1
ATOM 902 C C . ARG A 1 111 ? -3.432 -1.867 13.411 1.00 93.19 111 ARG A C 1
ATOM 904 O O . ARG A 1 111 ? -4.326 -2.662 13.130 1.00 93.19 111 ARG A O 1
ATOM 911 N N . PRO A 1 112 ? -2.252 -2.246 13.920 1.00 88.81 112 PRO A N 1
ATOM 912 C CA . PRO A 1 112 ? -2.008 -3.617 14.345 1.00 88.81 112 PRO A CA 1
ATOM 913 C C . PRO A 1 112 ? -2.770 -3.915 15.643 1.00 88.81 112 PRO A C 1
ATOM 915 O O . PRO A 1 112 ? -3.248 -2.985 16.298 1.00 88.81 112 PRO A O 1
ATOM 918 N N . ASP A 1 113 ? -2.864 -5.189 16.016 1.00 84.44 113 ASP A N 1
ATOM 919 C CA . ASP A 1 113 ? -3.254 -5.527 17.383 1.00 84.44 113 ASP A CA 1
ATOM 920 C C . ASP A 1 113 ? -2.192 -5.069 18.395 1.00 84.44 113 ASP A C 1
ATOM 922 O O . ASP A 1 113 ? -1.064 -4.705 18.040 1.00 84.44 113 ASP A O 1
ATOM 926 N N . GLY A 1 114 ? -2.546 -5.073 19.678 1.00 75.00 114 GLY A N 1
ATOM 927 C CA . GLY A 1 114 ? -1.606 -4.636 20.701 1.00 75.00 114 GLY A CA 1
ATOM 928 C C . GLY A 1 114 ? -0.444 -5.588 20.965 1.00 75.00 114 GLY A C 1
ATOM 929 O O . GLY A 1 114 ? 0.564 -5.155 21.520 1.00 75.00 114 GLY A O 1
ATOM 930 N N . SER A 1 115 ? -0.516 -6.843 20.509 1.00 77.50 115 SER A N 1
ATOM 931 C CA . SER A 1 115 ? 0.627 -7.763 20.547 1.00 77.50 115 SER A CA 1
ATOM 932 C C . SER A 1 115 ? 1.782 -7.292 19.669 1.00 77.50 115 SER A C 1
ATOM 934 O O . SER A 1 115 ? 2.931 -7.621 19.948 1.00 77.50 115 SER A O 1
ATOM 936 N N . TYR A 1 116 ? 1.519 -6.464 18.657 1.00 77.81 116 TYR A N 1
ATOM 937 C CA . TYR A 1 116 ? 2.571 -5.820 17.872 1.00 77.81 116 TYR A CA 1
ATOM 938 C C . TYR A 1 116 ? 3.478 -4.893 18.698 1.00 77.81 116 TYR A C 1
ATOM 940 O O . TYR A 1 116 ? 4.633 -4.682 18.329 1.00 77.81 116 TYR A O 1
ATOM 948 N N . TYR A 1 117 ? 2.970 -4.335 19.798 1.00 78.38 117 TYR A N 1
ATOM 949 C CA . TYR A 1 117 ? 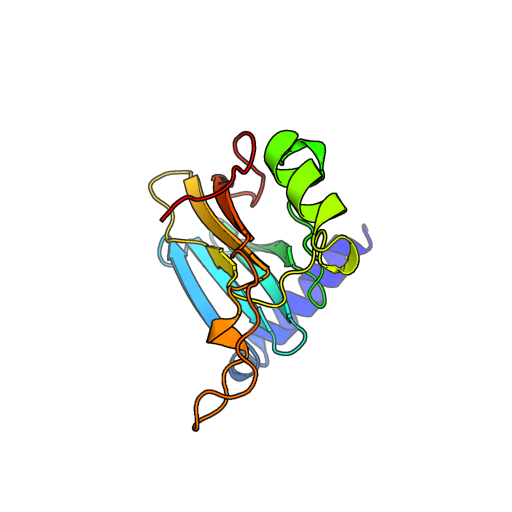3.724 -3.453 20.693 1.00 78.38 117 TYR A CA 1
ATOM 950 C C . TYR A 1 117 ? 4.292 -4.182 21.913 1.00 78.38 117 TYR A C 1
ATOM 952 O O . TYR A 1 117 ? 4.925 -3.539 22.750 1.00 78.38 117 TYR A O 1
ATOM 960 N N . ALA A 1 118 ? 4.080 -5.499 22.005 1.00 80.25 118 ALA A N 1
ATOM 961 C CA . ALA A 1 118 ? 4.665 -6.315 23.050 1.00 80.25 118 ALA A CA 1
ATOM 962 C C . ALA A 1 118 ? 6.186 -6.389 22.858 1.00 80.25 118 ALA A C 1
ATOM 964 O O . ALA A 1 118 ? 6.679 -6.780 21.796 1.00 80.25 118 ALA A O 1
ATOM 965 N N . ASP A 1 119 ? 6.935 -6.009 23.882 1.00 78.25 119 ASP A N 1
ATOM 966 C CA . ASP A 1 119 ? 8.367 -6.261 23.956 1.00 78.25 119 ASP A CA 1
ATOM 967 C C . ASP A 1 119 ? 8.650 -7.722 24.372 1.00 78.25 119 ASP A C 1
ATOM 969 O O . ASP A 1 119 ? 7.757 -8.570 24.470 1.00 78.25 119 ASP A O 1
ATOM 973 N N . SER A 1 120 ? 9.931 -8.059 24.550 1.00 76.06 120 SER A N 1
ATOM 974 C CA . SER A 1 120 ? 10.376 -9.445 24.752 1.00 76.06 120 SER A CA 1
ATOM 975 C C . SER A 1 120 ? 9.852 -10.113 26.028 1.00 76.06 120 SER A C 1
ATOM 977 O O . SER A 1 120 ? 9.899 -11.340 26.109 1.00 76.06 120 SER A O 1
ATOM 979 N N . ASP A 1 121 ? 9.404 -9.344 27.022 1.00 78.44 121 ASP A N 1
ATOM 980 C CA . ASP A 1 121 ? 8.857 -9.868 28.279 1.00 78.44 121 ASP A CA 1
ATOM 981 C C . ASP A 1 121 ? 7.322 -9.751 28.359 1.00 78.44 121 ASP A C 1
ATOM 983 O O . ASP A 1 121 ? 6.719 -10.171 29.349 1.00 78.44 121 ASP A O 1
ATOM 987 N N . GLY A 1 122 ? 6.683 -9.293 27.274 1.00 64.56 122 GLY A N 1
ATOM 988 C CA . GLY A 1 122 ? 5.232 -9.224 27.125 1.00 64.56 122 GLY A CA 1
ATOM 989 C C . GLY A 1 122 ? 4.610 -7.917 27.624 1.00 64.56 122 GLY A C 1
ATOM 990 O O . GLY A 1 122 ? 3.379 -7.805 27.631 1.00 64.56 122 GLY A O 1
ATOM 991 N N . PHE A 1 123 ? 5.415 -6.930 28.025 1.00 66.19 123 PHE A N 1
ATOM 992 C CA . PHE A 1 123 ? 4.943 -5.588 28.348 1.00 66.19 123 PHE A CA 1
ATOM 993 C C . PHE A 1 123 ? 4.731 -4.754 27.072 1.00 66.19 123 PHE A C 1
ATOM 995 O O . PHE A 1 123 ? 5.287 -5.018 26.015 1.00 66.19 123 PHE A O 1
ATOM 1002 N N . GLY A 1 124 ? 3.833 -3.765 27.127 1.00 66.19 124 GLY A N 1
ATOM 1003 C CA . GLY A 1 124 ? 3.449 -2.967 25.950 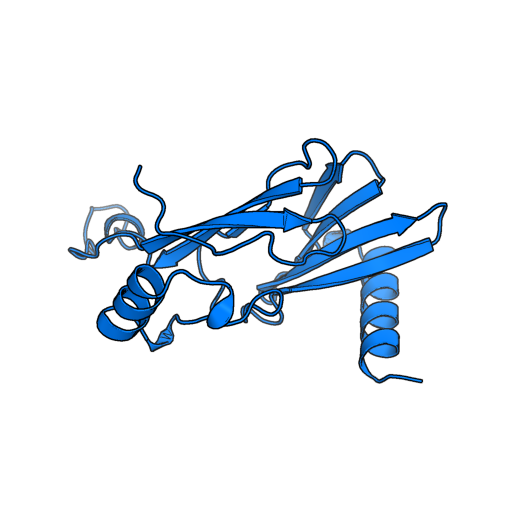1.00 66.19 124 GLY A CA 1
ATOM 1004 C C . GLY A 1 124 ? 2.254 -3.506 25.154 1.00 66.19 124 GLY A C 1
ATOM 1005 O O . GLY A 1 124 ? 1.800 -2.834 24.233 1.00 66.19 124 GLY A O 1
ATOM 1006 N N . MET A 1 125 ? 1.682 -4.650 25.554 1.00 71.94 125 MET A N 1
ATOM 1007 C CA . MET A 1 125 ? 0.393 -5.135 25.043 1.00 71.94 125 MET A CA 1
ATOM 1008 C C . MET A 1 125 ? -0.707 -4.090 25.278 1.00 71.94 125 MET A C 1
ATOM 1010 O O . MET A 1 125 ? -1.089 -3.819 26.419 1.00 71.94 125 MET A O 1
ATOM 1014 N N . THR A 1 126 ? -1.234 -3.509 24.205 1.00 73.25 126 THR A N 1
ATOM 1015 C CA . THR A 1 126 ? -2.480 -2.733 24.242 1.00 73.25 126 THR A CA 1
ATOM 1016 C C . THR A 1 126 ? -3.672 -3.649 23.939 1.00 73.25 126 THR A C 1
ATOM 1018 O O . THR A 1 126 ? -3.532 -4.681 23.292 1.00 73.25 126 THR A O 1
ATOM 1021 N N . ASP A 1 127 ? -4.877 -3.310 24.395 1.00 74.50 127 ASP A N 1
ATOM 1022 C CA . ASP A 1 127 ? -6.101 -4.027 23.982 1.00 74.50 127 ASP A CA 1
ATOM 1023 C C . ASP A 1 127 ? -6.631 -3.461 22.651 1.00 74.50 127 ASP A C 1
ATOM 1025 O O . ASP A 1 127 ? -7.803 -3.118 22.491 1.00 74.50 127 ASP A O 1
ATOM 1029 N N . ASP A 1 128 ? -5.716 -3.232 21.705 1.00 80.44 128 ASP A N 1
ATOM 1030 C CA . ASP A 1 128 ? -6.057 -2.648 20.419 1.00 80.44 128 ASP A CA 1
ATOM 1031 C C . ASP A 1 128 ? -6.601 -3.723 19.473 1.00 80.44 128 ASP A C 1
ATOM 1033 O O . ASP A 1 128 ? -5.915 -4.676 19.119 1.00 80.44 128 ASP A O 1
ATOM 1037 N N . GLU A 1 129 ? -7.832 -3.528 19.004 1.00 84.69 129 GLU A N 1
ATOM 1038 C CA . GLU A 1 129 ? -8.388 -4.253 17.862 1.00 84.69 129 GLU A CA 1
ATOM 1039 C C . GLU A 1 129 ? -7.581 -3.949 16.579 1.00 84.69 129 GLU A C 1
ATOM 1041 O O . GLU A 1 129 ? -7.400 -2.774 16.217 1.00 84.69 129 GLU A O 1
ATOM 1046 N N . GLU A 1 130 ? -7.105 -5.004 15.899 1.00 91.19 130 GLU A N 1
ATOM 1047 C CA . GLU A 1 130 ? -6.431 -4.907 14.597 1.00 91.19 130 GLU A CA 1
ATOM 1048 C C . GLU A 1 130 ? -7.421 -4.417 13.531 1.00 91.19 130 GLU A C 1
ATOM 1050 O O . GLU A 1 130 ? -8.479 -5.005 13.307 1.00 91.19 130 GLU A O 1
ATOM 1055 N N . ILE A 1 131 ? -7.043 -3.364 12.809 1.00 94.94 131 ILE A N 1
ATOM 1056 C CA . ILE A 1 131 ? -7.781 -2.873 11.648 1.00 94.94 131 ILE A CA 1
ATOM 1057 C C . ILE A 1 131 ? -6.958 -3.184 10.404 1.00 94.94 131 ILE A C 1
ATOM 1059 O O . ILE A 1 131 ? -6.064 -2.424 10.025 1.00 94.94 131 ILE A O 1
ATOM 1063 N N . THR A 1 132 ? -7.298 -4.285 9.738 1.00 96.81 132 THR A N 1
ATOM 1064 C CA . THR A 1 132 ? -6.743 -4.651 8.432 1.00 96.81 132 THR A CA 1
ATOM 1065 C C . THR A 1 132 ? -7.802 -4.471 7.350 1.00 96.81 132 THR A C 1
ATOM 1067 O O . THR A 1 132 ? -8.928 -4.942 7.481 1.00 96.81 132 THR A O 1
ATOM 1070 N N . LEU A 1 133 ? -7.454 -3.772 6.271 1.00 97.94 133 LEU A N 1
ATOM 1071 C CA . LEU A 1 133 ? -8.279 -3.640 5.075 1.00 97.94 133 LEU A CA 1
ATOM 1072 C C . LEU A 1 133 ? -7.841 -4.653 4.019 1.00 97.94 133 LEU A C 1
ATOM 1074 O O . LEU A 1 133 ? -6.649 -4.802 3.763 1.00 97.94 133 LEU A O 1
ATOM 1078 N N . HIS A 1 134 ? -8.806 -5.286 3.361 1.00 98.31 134 HIS A N 1
ATOM 1079 C CA . HIS A 1 134 ? -8.593 -6.157 2.213 1.00 98.31 134 HIS A CA 1
ATOM 1080 C C . HIS A 1 134 ? -9.378 -5.642 1.002 1.00 98.31 134 HIS A C 1
ATOM 1082 O O . HIS A 1 134 ? -10.560 -5.294 1.093 1.00 98.31 134 HIS A O 1
ATOM 1088 N N . GLY A 1 135 ? -8.728 -5.629 -0.156 1.00 98.25 135 GLY A N 1
ATOM 1089 C CA . GLY A 1 135 ? -9.324 -5.218 -1.421 1.00 98.25 135 GLY A CA 1
ATOM 1090 C C . GLY A 1 135 ? -8.528 -5.731 -2.612 1.00 98.25 135 GLY A C 1
ATOM 1091 O O . GLY A 1 135 ? -7.627 -6.556 -2.474 1.00 98.25 135 GLY A O 1
ATOM 1092 N N . PHE A 1 136 ? -8.864 -5.240 -3.800 1.00 98.62 136 PHE A N 1
ATOM 1093 C CA . PHE A 1 136 ? -8.164 -5.600 -5.027 1.00 98.62 136 PHE A CA 1
ATOM 1094 C C . PHE A 1 136 ? -7.747 -4.353 -5.792 1.00 98.62 136 PHE A C 1
ATOM 1096 O O . PHE A 1 136 ? -8.462 -3.354 -5.800 1.00 98.62 136 PHE A O 1
ATOM 1103 N N . ILE A 1 137 ? -6.622 -4.442 -6.494 1.00 98.56 137 ILE A N 1
ATOM 1104 C CA . ILE A 1 137 ? -6.187 -3.445 -7.474 1.00 98.56 137 ILE A CA 1
ATOM 1105 C C . ILE A 1 137 ? -6.014 -4.085 -8.848 1.00 98.56 137 ILE A C 1
ATOM 1107 O O . ILE A 1 137 ? -5.741 -5.282 -8.969 1.00 98.56 137 ILE A O 1
ATOM 1111 N N . ASN A 1 138 ? -6.159 -3.283 -9.900 1.00 97.69 138 ASN A N 1
ATOM 1112 C CA . ASN A 1 138 ? -5.825 -3.698 -11.262 1.00 97.69 138 ASN A CA 1
ATOM 1113 C C . ASN A 1 138 ? -4.341 -3.452 -11.592 1.00 97.69 138 ASN A C 1
ATOM 1115 O O . ASN A 1 138 ? -3.592 -2.868 -10.812 1.00 97.69 138 ASN A O 1
ATOM 1119 N N . THR A 1 139 ? -3.906 -3.845 -12.791 1.00 95.19 139 THR A N 1
ATOM 1120 C CA . THR A 1 139 ? -2.518 -3.658 -13.277 1.00 95.19 139 THR A CA 1
ATOM 1121 C C . THR A 1 139 ? -2.110 -2.191 -13.496 1.00 95.19 139 THR A C 1
ATOM 1123 O O . THR A 1 139 ? -0.977 -1.905 -13.883 1.00 95.19 139 THR A O 1
ATOM 1126 N N . LYS A 1 140 ? -3.030 -1.241 -13.284 1.00 95.12 140 LYS A N 1
ATOM 1127 C CA . LYS A 1 140 ? -2.772 0.206 -13.238 1.00 95.12 140 LYS A CA 1
ATOM 1128 C C . LYS A 1 140 ? -2.735 0.733 -11.795 1.00 95.12 140 LYS A C 1
ATOM 1130 O O . LYS A 1 140 ? -2.783 1.943 -11.611 1.00 95.12 140 LYS A O 1
ATOM 1135 N N . GLY A 1 141 ? -2.702 -0.157 -10.800 1.00 96.38 141 GLY A N 1
ATOM 1136 C CA . GLY A 1 141 ? -2.697 0.164 -9.372 1.00 96.38 141 GLY A CA 1
ATOM 1137 C C . GLY A 1 141 ? -3.992 0.788 -8.856 1.00 96.38 141 GLY A C 1
ATOM 1138 O O . GLY A 1 141 ? -4.003 1.302 -7.747 1.00 96.38 141 GLY A O 1
ATOM 1139 N N . ARG A 1 142 ? -5.080 0.773 -9.637 1.00 98.12 142 ARG A N 1
ATOM 1140 C CA . ARG A 1 142 ? -6.354 1.383 -9.228 1.00 98.12 142 ARG A CA 1
ATOM 1141 C C . ARG A 1 142 ? -7.220 0.373 -8.473 1.00 98.12 142 ARG A C 1
ATOM 1143 O O . ARG A 1 142 ? -7.272 -0.775 -8.933 1.00 98.12 142 ARG A O 1
ATOM 1150 N N . PRO A 1 143 ? -7.932 0.785 -7.408 1.00 98.50 143 PRO A N 1
ATOM 1151 C CA . PRO A 1 143 ? -8.895 -0.057 -6.706 1.00 98.50 143 PRO A CA 1
ATOM 1152 C C . PRO A 1 143 ? -9.929 -0.684 -7.646 1.00 98.50 143 PRO A C 1
ATOM 1154 O O . PRO A 1 143 ? -10.384 -0.064 -8.611 1.00 98.50 143 PRO A O 1
ATOM 1157 N N . ILE A 1 144 ? -10.295 -1.933 -7.367 1.00 98.12 144 ILE A N 1
ATOM 1158 C CA . ILE A 1 144 ? -11.410 -2.644 -7.992 1.00 98.12 144 ILE A CA 1
ATOM 1159 C C . ILE A 1 144 ? -12.498 -2.784 -6.924 1.00 98.12 144 ILE A C 1
ATOM 1161 O O . ILE A 1 144 ? -12.503 -3.739 -6.148 1.00 98.12 144 ILE A O 1
ATOM 1165 N N . GLY A 1 145 ? -13.416 -1.817 -6.889 1.00 97.62 145 GLY A N 1
ATOM 1166 C CA . GLY A 1 145 ? -14.420 -1.714 -5.831 1.00 97.62 145 GLY A CA 1
ATOM 1167 C C . GLY A 1 145 ? -13.829 -1.231 -4.504 1.00 97.62 145 GLY A C 1
ATOM 1168 O O . GLY A 1 145 ? -12.714 -0.715 -4.462 1.00 97.62 145 GLY A O 1
ATOM 1169 N N . GLN A 1 146 ? -14.602 -1.387 -3.428 1.00 98.44 146 GLN A N 1
ATOM 1170 C CA . GLN A 1 146 ? -14.219 -0.896 -2.106 1.00 98.44 146 GLN A CA 1
ATOM 1171 C C . GLN A 1 146 ? -13.362 -1.890 -1.319 1.00 98.44 146 GLN A C 1
ATOM 1173 O O . GLN A 1 146 ? -13.645 -3.090 -1.299 1.00 98.44 146 GLN A O 1
ATOM 1178 N N . PHE A 1 147 ? -12.371 -1.359 -0.610 1.00 98.50 147 PHE A N 1
ATOM 1179 C CA . PHE A 1 147 ? -11.625 -2.042 0.439 1.00 98.50 147 PHE A CA 1
ATOM 1180 C C . PHE A 1 147 ? -12.501 -2.205 1.681 1.00 98.50 147 PHE A C 1
ATOM 1182 O O . PHE A 1 147 ? -13.202 -1.276 2.083 1.00 98.50 147 PHE A O 1
ATOM 1189 N N . ARG A 1 148 ? -12.457 -3.389 2.290 1.00 98.12 148 ARG A N 1
ATOM 1190 C CA . ARG A 1 148 ? -13.320 -3.775 3.417 1.00 98.12 148 ARG A CA 1
ATOM 1191 C C . ARG A 1 148 ? -12.485 -4.257 4.587 1.00 98.12 148 ARG A C 1
ATOM 1193 O O . ARG A 1 148 ? -11.345 -4.666 4.386 1.00 98.12 148 ARG A O 1
ATOM 1200 N N . LEU A 1 149 ? -13.057 -4.252 5.789 1.00 96.75 149 LEU A N 1
ATOM 1201 C CA . LEU A 1 149 ? -12.413 -4.874 6.946 1.00 96.75 149 LEU A CA 1
ATOM 1202 C C . LEU A 1 149 ? -12.157 -6.356 6.657 1.00 96.75 149 LEU A C 1
ATOM 1204 O O . LEU A 1 149 ? -13.064 -7.093 6.266 1.00 96.75 149 LEU A O 1
ATOM 1208 N N . TYR A 1 150 ? -10.915 -6.772 6.852 1.00 92.44 150 TYR A N 1
ATOM 1209 C CA . TYR A 1 150 ? -10.513 -8.160 6.807 1.00 92.44 150 TYR A CA 1
ATOM 1210 C C . TYR A 1 150 ? -10.723 -8.765 8.189 1.00 92.44 150 TYR A C 1
ATOM 1212 O O . TYR A 1 150 ? -10.124 -8.318 9.164 1.00 92.44 150 TYR A O 1
ATOM 1220 N N . LYS A 1 151 ? -11.595 -9.768 8.272 1.00 76.94 151 LYS A N 1
ATOM 1221 C CA . LYS A 1 151 ? -11.736 -10.587 9.474 1.00 76.94 151 LYS A CA 1
ATOM 1222 C C . LYS A 1 151 ? -10.903 -11.842 9.269 1.00 76.94 151 LYS A C 1
ATOM 1224 O O . LYS A 1 151 ? -11.140 -12.563 8.300 1.00 76.94 151 LYS A O 1
ATOM 1229 N N . ARG A 1 152 ? -9.920 -12.035 10.142 1.00 58.72 152 ARG A N 1
ATOM 1230 C CA . ARG A 1 152 ? -9.179 -13.291 10.252 1.00 58.72 152 ARG A CA 1
ATOM 1231 C C . ARG A 1 152 ? -10.015 -14.351 10.952 1.00 58.72 152 ARG A C 1
ATOM 1233 O O . ARG A 1 152 ? -10.866 -13.964 11.783 1.00 58.72 152 ARG A O 1
#

Radius of gyration: 16.68 Å; chains: 1; bounding box: 40×32×52 Å

Foldseek 3Di:
DDPVVVVQVVVVVCCVVPVVQWDWAAQEHVQWIWIAGPLGWIWIWGQDPNDTDTATQADSQFGDQDDPQQADPVLVVCCCVQPVVLVRGQPDDWDWHRDDPFKTKIKGWSDAAQQVLQDPVGPRHDRDDIFIWIFMAGPNSHTDGHIYGDDD